Protein AF-A0A930U6X0-F1 (afdb_monomer)

Radius of 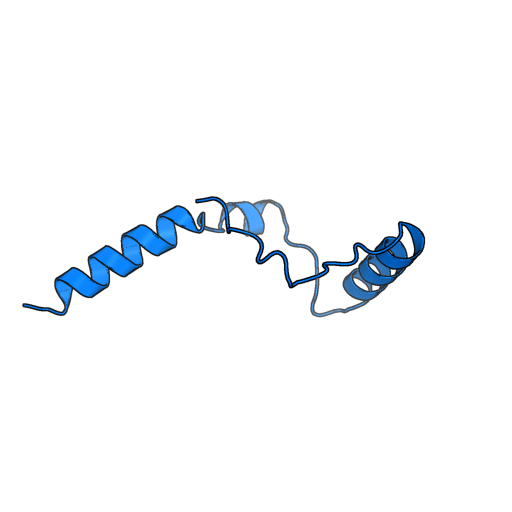gyration: 18.66 Å; Cα contacts (8 Å, |Δi|>4): 8; chains: 1; bounding box: 31×35×55 Å

Solvent-accessible surface area (backbone atoms only — not comparable to full-atom values): 4140 Å² total; per-residue (Å²): 134,83,79,81,76,57,91,86,64,83,81,80,77,73,52,72,71,56,46,50,53,54,50,53,54,43,70,68,37,89,87,52,65,81,80,49,73,71,61,54,68,69,57,75,57,69,71,61,53,53,54,50,53,55,54,52,60,62,64,75,73,116

Foldseek 3Di:
DDPDPDPPDDDDDDDPVVVVVVVVVLCPDPVNDDDDPVRVVPDDDPVVVVVVVVVVVVVVPD

Secondary structure (DSSP, 8-state):
------TT--PPPPPHHHHHHHHHHHHH-TT-PPPPHHHHHTPPPHHHHHHHHHHHHHHS--

pLDDT: mean 81.16, std 14.38, range [42.03, 97.44]

Sequence (62 aa):
MSRKLNPRTKVVMPTEAENEAITAAALSDPDAQPLTDDELAQMKPIQERQSQARQRQGLEST

Mean predicted aligned error: 10.97 Å

Structure (mmCIF, N/CA/C/O backbone):
data_AF-A0A930U6X0-F1
#
_entry.id   AF-A0A930U6X0-F1
#
loop_
_atom_site.group_PDB
_atom_site.id
_atom_site.type_symbol
_atom_site.label_atom_id
_atom_site.label_alt_id
_atom_site.label_comp_id
_atom_site.label_asym_id
_atom_site.label_entity_id
_atom_site.label_seq_id
_atom_site.pdbx_PDB_ins_code
_atom_site.Cartn_x
_atom_site.Cartn_y
_atom_site.Cartn_z
_atom_site.occupancy
_atom_site.B_iso_or_equiv
_atom_site.auth_seq_id
_atom_site.auth_comp_id
_atom_site.auth_asym_id
_atom_site.auth_atom_id
_atom_site.pdbx_PDB_model_num
ATOM 1 N N . MET A 1 1 ? -6.758 14.306 11.716 1.00 42.03 1 MET A N 1
ATOM 2 C CA . MET A 1 1 ? -5.378 14.747 12.018 1.00 42.03 1 MET A CA 1
ATOM 3 C C . MET A 1 1 ? -4.548 14.630 10.753 1.00 42.03 1 MET A C 1
ATOM 5 O O . MET A 1 1 ? -4.311 13.519 10.299 1.00 42.03 1 MET A O 1
ATOM 9 N N . SER A 1 2 ? -4.183 15.757 10.142 1.00 52.44 2 SER A N 1
ATOM 10 C CA . SER A 1 2 ? -3.353 15.762 8.934 1.00 52.44 2 SER A CA 1
ATOM 11 C C . SER A 1 2 ? -1.899 15.510 9.342 1.00 52.44 2 SER A C 1
ATOM 13 O O . SER A 1 2 ? -1.364 16.252 10.168 1.00 52.44 2 SER A O 1
ATOM 15 N N . ARG A 1 3 ? -1.268 14.439 8.839 1.00 65.12 3 ARG A N 1
ATOM 16 C CA . ARG A 1 3 ? 0.170 14.214 9.060 1.00 65.12 3 ARG A CA 1
ATOM 17 C C . ARG A 1 3 ? 0.921 15.361 8.386 1.00 65.12 3 ARG A C 1
ATOM 19 O O . ARG A 1 3 ? 0.846 15.513 7.170 1.00 65.12 3 ARG A O 1
ATOM 26 N N . LYS A 1 4 ? 1.637 16.173 9.169 1.00 75.88 4 LYS A N 1
ATOM 27 C CA . LYS A 1 4 ? 2.535 17.200 8.634 1.00 75.88 4 LYS A CA 1
ATOM 28 C C . LYS A 1 4 ? 3.640 16.486 7.854 1.00 75.88 4 LYS A C 1
ATOM 30 O O . LYS A 1 4 ? 4.484 15.825 8.452 1.00 75.88 4 LYS A O 1
ATOM 35 N N . LEU A 1 5 ? 3.605 16.581 6.527 1.00 69.19 5 LEU A N 1
ATOM 36 C CA . LEU A 1 5 ? 4.686 16.079 5.685 1.00 69.19 5 LEU A CA 1
ATOM 37 C C . LEU A 1 5 ? 5.956 16.854 6.034 1.00 69.19 5 LEU A C 1
ATOM 39 O O . LEU A 1 5 ? 5.963 18.088 6.031 1.00 69.19 5 LEU A O 1
ATOM 43 N N . ASN A 1 6 ? 7.012 16.125 6.387 1.00 74.62 6 ASN A N 1
ATOM 44 C CA . ASN A 1 6 ? 8.299 16.733 6.663 1.00 74.62 6 ASN A CA 1
ATOM 45 C C . ASN A 1 6 ? 8.864 17.210 5.314 1.00 74.62 6 ASN A C 1
ATOM 47 O O . ASN A 1 6 ? 9.039 16.379 4.424 1.00 7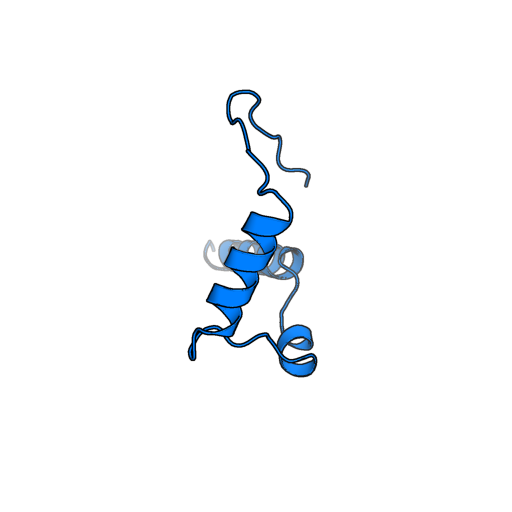4.62 6 ASN A O 1
ATOM 51 N N . PRO A 1 7 ? 9.169 18.504 5.123 1.00 68.69 7 PRO A N 1
ATOM 52 C CA . PRO A 1 7 ? 9.557 19.045 3.813 1.00 68.69 7 PRO A CA 1
ATOM 53 C C . PRO A 1 7 ? 10.874 18.459 3.274 1.00 68.69 7 PRO A C 1
ATOM 55 O O . PRO A 1 7 ? 11.214 18.650 2.113 1.00 68.69 7 PRO A O 1
ATOM 58 N N . ARG A 1 8 ? 11.619 17.734 4.119 1.00 77.00 8 ARG A N 1
ATOM 59 C CA . ARG A 1 8 ? 12.854 17.023 3.767 1.00 77.00 8 ARG A CA 1
ATOM 60 C C . ARG A 1 8 ? 12.607 15.647 3.135 1.00 77.00 8 ARG A C 1
ATOM 62 O O . ARG A 1 8 ? 13.536 15.081 2.572 1.00 77.00 8 ARG A O 1
ATOM 69 N N . THR A 1 9 ? 11.394 15.102 3.230 1.00 79.25 9 THR A N 1
ATOM 70 C CA . THR A 1 9 ? 11.053 13.788 2.674 1.00 79.25 9 THR A CA 1
ATOM 71 C C . THR A 1 9 ? 10.468 13.971 1.277 1.00 79.25 9 THR A C 1
ATOM 73 O O . THR A 1 9 ? 9.301 14.329 1.128 1.00 79.25 9 THR A O 1
ATOM 76 N N . LYS A 1 10 ? 11.277 13.734 0.240 1.00 84.31 10 LYS A N 1
ATOM 77 C CA . LYS A 1 10 ? 10.810 13.737 -1.151 1.00 84.31 10 LYS A CA 1
ATOM 78 C C . LYS A 1 10 ? 10.098 12.410 -1.437 1.00 84.31 10 LYS A C 1
ATOM 80 O O . LYS A 1 10 ? 10.756 11.401 -1.663 1.00 84.31 10 LYS A O 1
ATOM 85 N N . VAL A 1 11 ? 8.767 12.405 -1.383 1.00 84.56 11 VAL A N 1
ATOM 86 C CA . VAL A 1 11 ? 7.955 11.258 -1.822 1.00 84.56 11 VAL A CA 1
ATOM 87 C C . VAL A 1 11 ? 7.874 11.301 -3.344 1.00 84.56 11 VAL A C 1
ATOM 89 O O . VAL A 1 11 ? 7.401 12.286 -3.907 1.00 84.56 11 VAL A O 1
ATOM 92 N N . VAL A 1 12 ? 8.373 10.259 -4.004 1.00 88.81 12 VAL A N 1
ATOM 93 C CA . VAL A 1 12 ? 8.234 10.077 -5.452 1.00 88.81 12 VAL A CA 1
ATOM 94 C C . VAL A 1 12 ? 7.043 9.159 -5.673 1.00 88.81 12 VAL A C 1
ATOM 96 O O . VAL A 1 12 ? 7.030 8.041 -5.163 1.00 88.81 12 VAL A O 1
ATOM 99 N N . MET A 1 13 ? 6.028 9.655 -6.376 1.00 91.81 13 MET A N 1
ATOM 100 C CA . MET A 1 13 ? 4.887 8.833 -6.766 1.00 91.81 13 MET A CA 1
ATOM 101 C C . MET A 1 13 ? 5.281 7.966 -7.966 1.00 91.81 13 MET A C 1
ATOM 103 O O . MET A 1 13 ? 5.933 8.497 -8.870 1.00 91.81 13 MET A O 1
ATOM 107 N N . PRO A 1 14 ? 4.900 6.677 -7.992 1.00 93.25 14 PRO A N 1
ATOM 108 C CA . PRO A 1 14 ? 5.068 5.844 -9.175 1.00 93.25 14 PRO A CA 1
ATOM 109 C C . PRO A 1 14 ? 4.357 6.452 -10.385 1.00 93.25 14 PRO A C 1
ATOM 111 O O . PRO A 1 14 ? 3.312 7.095 -10.250 1.00 93.25 14 PRO A O 1
ATOM 114 N N . THR A 1 15 ? 4.913 6.226 -11.568 1.00 96.31 15 THR A N 1
ATOM 115 C CA . THR A 1 15 ? 4.202 6.435 -12.833 1.00 96.31 15 THR A CA 1
ATOM 116 C C . THR A 1 15 ? 3.061 5.426 -12.984 1.00 96.31 15 THR A C 1
ATOM 118 O O . THR A 1 15 ? 3.001 4.429 -12.265 1.00 96.31 15 THR A O 1
ATOM 121 N N . GLU A 1 16 ? 2.151 5.656 -13.932 1.00 97.25 16 GLU A N 1
ATOM 122 C CA . GLU A 1 16 ? 1.024 4.744 -14.184 1.00 97.25 16 GLU A CA 1
ATOM 123 C C . GLU A 1 16 ? 1.504 3.327 -14.527 1.00 97.25 16 GLU A C 1
ATOM 125 O O . GLU A 1 16 ? 1.053 2.366 -13.910 1.00 97.25 16 GLU A O 1
ATOM 130 N N . ALA A 1 17 ? 2.503 3.205 -15.407 1.00 97.44 17 ALA A N 1
ATOM 131 C CA . ALA A 1 17 ? 3.083 1.915 -15.788 1.00 97.44 17 ALA A CA 1
ATOM 132 C C . ALA A 1 17 ? 3.742 1.185 -14.602 1.00 97.44 17 ALA A C 1
ATOM 134 O O . ALA A 1 17 ? 3.598 -0.026 -14.445 1.00 97.44 17 ALA A O 1
ATOM 135 N N . GLU A 1 18 ? 4.451 1.914 -13.736 1.00 96.62 18 GLU A N 1
ATOM 136 C CA . GLU A 1 18 ? 5.027 1.333 -12.518 1.00 96.62 18 GLU A CA 1
ATOM 137 C C . GLU A 1 18 ? 3.933 0.904 -11.532 1.00 96.62 18 GLU A C 1
ATOM 139 O O . GLU A 1 18 ? 4.039 -0.147 -10.903 1.00 96.62 18 GLU A O 1
ATOM 144 N N . ASN A 1 19 ? 2.861 1.686 -11.412 1.00 96.06 19 ASN A N 1
ATOM 145 C CA . ASN A 1 19 ? 1.736 1.373 -10.540 1.00 96.06 19 ASN A CA 1
ATOM 146 C C . ASN A 1 19 ? 0.958 0.132 -11.014 1.00 96.06 19 ASN A C 1
ATOM 148 O O . ASN A 1 19 ? 0.549 -0.693 -10.194 1.00 96.06 19 ASN A O 1
ATOM 152 N N . GLU A 1 20 ? 0.795 -0.035 -12.327 1.00 96.19 20 GLU A N 1
ATOM 153 C CA . GLU A 1 20 ? 0.237 -1.248 -12.931 1.00 96.19 20 GLU A CA 1
ATOM 154 C C . GLU A 1 20 ? 1.107 -2.470 -12.629 1.00 96.19 20 GLU A C 1
ATOM 156 O O . GLU A 1 20 ? 0.586 -3.497 -12.196 1.00 96.19 20 GLU A O 1
ATOM 161 N N . ALA A 1 21 ? 2.431 -2.350 -12.771 1.00 96.81 21 ALA A N 1
ATOM 162 C CA . ALA A 1 21 ? 3.362 -3.430 -12.450 1.00 96.81 21 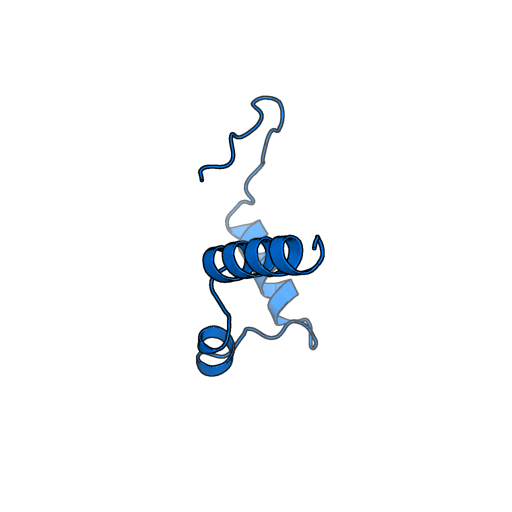ALA A CA 1
ATOM 163 C C . ALA A 1 21 ? 3.308 -3.829 -10.963 1.00 96.81 21 ALA A C 1
ATOM 165 O O . ALA A 1 21 ? 3.293 -5.019 -10.644 1.00 96.81 21 ALA A O 1
ATOM 166 N N . ILE A 1 22 ? 3.222 -2.852 -10.052 1.00 93.44 22 ILE A N 1
ATOM 167 C CA . ILE A 1 22 ? 3.064 -3.095 -8.608 1.00 93.44 22 ILE A CA 1
ATOM 168 C C . ILE A 1 22 ? 1.737 -3.811 -8.324 1.00 93.44 22 ILE A C 1
ATOM 170 O O . ILE A 1 22 ? 1.700 -4.768 -7.551 1.00 93.44 22 ILE A O 1
ATOM 174 N N . THR A 1 23 ? 0.654 -3.375 -8.971 1.00 94.06 23 THR A N 1
ATOM 175 C CA . THR A 1 23 ? -0.682 -3.961 -8.791 1.00 94.06 23 THR A CA 1
ATOM 176 C C . THR A 1 23 ? -0.739 -5.394 -9.320 1.00 94.06 23 THR A C 1
ATOM 178 O O . THR A 1 23 ? -1.251 -6.280 -8.643 1.00 94.06 23 THR A O 1
ATOM 181 N N . ALA A 1 24 ? -0.170 -5.649 -10.500 1.00 94.56 24 ALA A N 1
ATOM 182 C CA . ALA A 1 24 ? -0.104 -6.983 -11.086 1.00 94.56 24 ALA A CA 1
ATOM 183 C C . ALA A 1 24 ? 0.703 -7.955 -10.210 1.00 94.56 24 ALA A C 1
ATOM 185 O O . ALA A 1 24 ? 0.284 -9.094 -10.015 1.00 94.56 24 ALA A O 1
ATOM 186 N N . ALA A 1 25 ? 1.826 -7.497 -9.645 1.00 92.88 25 ALA A N 1
ATOM 187 C CA . ALA A 1 25 ? 2.622 -8.295 -8.718 1.00 92.88 25 ALA A CA 1
ATOM 188 C C . ALA A 1 25 ? 1.831 -8.658 -7.452 1.00 92.88 25 ALA A C 1
ATOM 190 O O . ALA A 1 25 ? 1.826 -9.821 -7.062 1.00 92.88 25 ALA A O 1
ATOM 191 N N . ALA A 1 26 ? 1.113 -7.696 -6.862 1.00 92.88 26 ALA A N 1
ATOM 192 C CA . ALA A 1 26 ? 0.280 -7.941 -5.685 1.00 92.88 26 ALA A CA 1
ATOM 193 C C . ALA A 1 26 ? -0.849 -8.949 -5.962 1.00 92.88 26 ALA A C 1
ATOM 195 O O . ALA A 1 26 ? -1.108 -9.819 -5.142 1.00 92.88 26 ALA A O 1
ATOM 196 N N . LEU A 1 27 ? -1.489 -8.874 -7.134 1.00 91.94 27 LEU A N 1
ATOM 197 C CA . LEU A 1 27 ? -2.553 -9.809 -7.520 1.00 91.94 27 LEU A CA 1
ATOM 198 C C . LEU A 1 27 ? -2.044 -11.219 -7.847 1.00 91.94 27 LEU A C 1
ATOM 200 O O . LEU A 1 27 ? -2.812 -12.176 -7.779 1.00 91.94 27 LEU A O 1
ATOM 204 N N . SER A 1 28 ? -0.777 -11.351 -8.246 1.00 93.12 28 SER A N 1
ATOM 205 C CA . SER A 1 28 ? -0.166 -12.652 -8.524 1.00 93.12 28 SER A CA 1
ATOM 206 C C . SER A 1 28 ? 0.208 -13.414 -7.252 1.00 93.12 28 SER A C 1
ATOM 208 O O . SER A 1 28 ? 0.472 -14.616 -7.344 1.00 93.12 28 SER A O 1
ATOM 210 N N . ASP A 1 29 ? 0.293 -12.739 -6.107 1.00 94.19 29 ASP A N 1
ATOM 211 C CA . ASP A 1 29 ? 0.721 -13.351 -4.855 1.00 94.19 29 ASP A CA 1
ATOM 212 C C . ASP A 1 29 ? -0.439 -14.138 -4.210 1.00 94.19 29 ASP A C 1
ATOM 214 O O . ASP A 1 29 ? -1.483 -13.548 -3.911 1.00 94.19 29 ASP A O 1
ATOM 218 N N . PRO A 1 30 ? -0.322 -15.467 -4.000 1.00 92.00 30 PRO A N 1
ATOM 219 C CA . PRO A 1 30 ? -1.406 -16.269 -3.432 1.00 92.00 30 PRO A CA 1
ATOM 220 C C . PRO A 1 30 ? -1.836 -15.848 -2.024 1.00 92.00 30 PRO A C 1
ATOM 222 O O . PRO A 1 30 ? -2.966 -16.143 -1.634 1.00 92.00 30 PRO A O 1
ATOM 225 N N . ASP A 1 31 ? -0.948 -15.209 -1.257 1.00 90.94 31 ASP A N 1
ATOM 226 C CA . ASP A 1 31 ? -1.215 -14.788 0.122 1.00 90.94 31 ASP A CA 1
ATOM 227 C C . ASP A 1 31 ? -1.743 -13.345 0.243 1.00 90.94 31 ASP A C 1
ATOM 229 O O . ASP A 1 31 ? -2.274 -12.974 1.293 1.00 90.94 31 ASP A O 1
ATOM 233 N N . ALA A 1 32 ? -1.674 -12.556 -0.833 1.00 88.00 32 ALA A N 1
ATOM 234 C CA . ALA A 1 32 ? -2.054 -11.146 -0.858 1.00 88.00 32 ALA A CA 1
ATOM 235 C C . ALA A 1 32 ? -3.360 -10.920 -1.634 1.00 88.00 32 ALA A C 1
ATOM 237 O O . ALA A 1 32 ? -3.478 -10.006 -2.456 1.00 88.00 32 ALA A O 1
ATOM 238 N N . GLN A 1 33 ? -4.368 -11.755 -1.367 1.00 89.12 33 GLN A N 1
ATOM 239 C CA . GLN A 1 33 ? -5.666 -11.602 -2.017 1.00 89.12 33 GLN A CA 1
ATOM 240 C C . GLN A 1 33 ? -6.359 -10.294 -1.598 1.00 89.12 33 GLN A C 1
ATOM 242 O O . GLN A 1 33 ? -6.271 -9.885 -0.435 1.00 89.12 33 GLN A O 1
ATOM 247 N N . PRO A 1 34 ? -7.072 -9.626 -2.524 1.00 91.75 34 PRO A N 1
ATOM 248 C CA . PRO A 1 34 ? -7.894 -8.476 -2.184 1.00 91.75 34 PRO A CA 1
ATOM 249 C C . PRO A 1 34 ? -8.958 -8.842 -1.149 1.00 91.75 34 PRO A C 1
ATOM 251 O O . PRO A 1 34 ? -9.551 -9.917 -1.211 1.00 91.75 34 PRO A O 1
ATOM 254 N N . LEU A 1 35 ? -9.230 -7.915 -0.232 1.00 92.25 35 LEU A N 1
ATOM 255 C CA . LEU A 1 35 ? -10.311 -8.077 0.734 1.00 92.25 35 LEU A CA 1
ATOM 256 C C . LEU A 1 35 ? -11.661 -8.120 0.0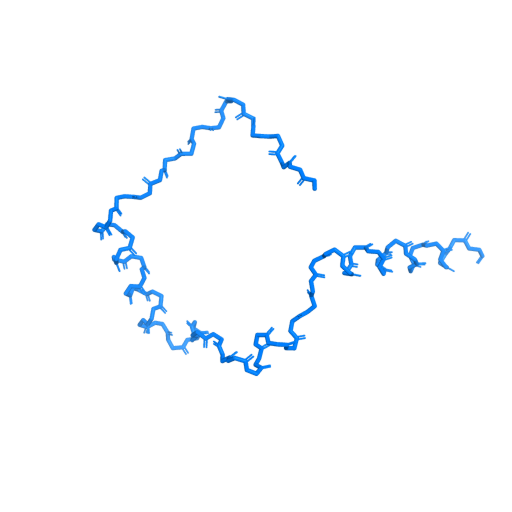19 1.00 92.25 35 LEU A C 1
ATOM 258 O O . LEU A 1 35 ? -11.923 -7.314 -0.877 1.00 92.25 35 LEU A O 1
ATOM 262 N N . THR A 1 36 ? -12.529 -9.020 0.466 1.00 93.75 36 THR A N 1
ATOM 263 C CA . THR A 1 36 ? -13.943 -9.007 0.085 1.00 93.75 36 THR A CA 1
ATOM 264 C C . THR A 1 36 ? -14.681 -7.858 0.775 1.00 93.75 36 THR A C 1
ATOM 266 O O . THR A 1 36 ? -14.237 -7.334 1.800 1.00 93.75 36 THR A O 1
ATOM 269 N N . ASP A 1 37 ? -15.839 -7.474 0.239 1.00 94.06 37 ASP A N 1
ATOM 270 C CA . ASP A 1 37 ? -16.655 -6.398 0.813 1.00 94.06 37 ASP A CA 1
ATOM 271 C C . ASP A 1 37 ? -17.083 -6.705 2.259 1.00 94.06 37 ASP A C 1
ATOM 273 O O . ASP A 1 37 ? -17.046 -5.824 3.121 1.00 94.06 37 ASP A O 1
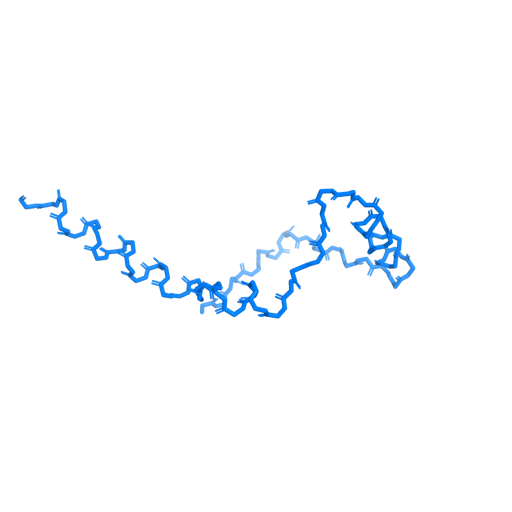ATOM 277 N N . ASP A 1 38 ? -17.420 -7.965 2.548 1.00 94.62 38 ASP A N 1
ATOM 278 C CA . ASP A 1 38 ? -17.815 -8.411 3.886 1.00 94.62 38 ASP A CA 1
ATOM 279 C C . ASP A 1 38 ? -16.641 -8.377 4.874 1.00 94.62 38 ASP A C 1
ATOM 281 O O . ASP A 1 38 ? -16.812 -7.992 6.034 1.00 94.62 38 ASP A O 1
ATOM 285 N N . GLU A 1 39 ? -15.437 -8.752 4.437 1.00 93.19 39 GLU A N 1
ATOM 286 C CA . GLU A 1 39 ? -14.220 -8.663 5.254 1.00 93.19 39 GLU A CA 1
ATOM 287 C C . GLU A 1 39 ? -13.826 -7.207 5.508 1.00 93.19 39 GLU A C 1
ATOM 289 O O . GLU A 1 39 ? -13.467 -6.839 6.630 1.00 93.19 39 GLU A O 1
ATOM 294 N N . LEU A 1 40 ? -13.947 -6.354 4.489 1.00 92.00 40 LEU A N 1
ATOM 295 C CA . LEU A 1 40 ? -13.6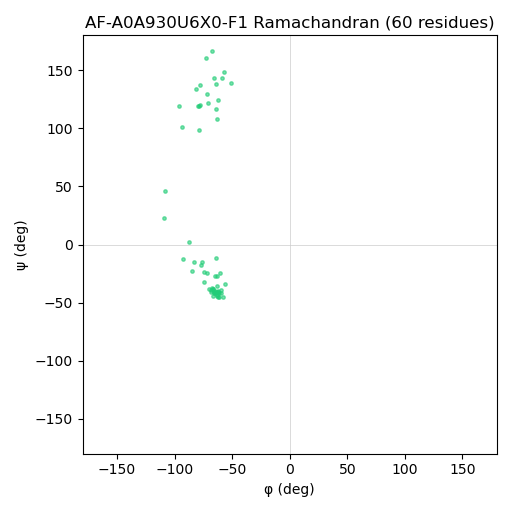83 -4.927 4.605 1.00 92.00 40 LEU A CA 1
ATOM 296 C C . LEU A 1 40 ? -14.671 -4.259 5.573 1.00 92.00 40 LEU A C 1
ATOM 298 O O . LEU A 1 40 ? -14.258 -3.452 6.408 1.00 92.00 40 LEU A O 1
ATOM 302 N N . ALA A 1 41 ? -15.954 -4.629 5.522 1.00 90.50 41 ALA A N 1
ATOM 303 C CA . ALA A 1 41 ? -16.990 -4.111 6.417 1.00 90.50 41 ALA A CA 1
ATOM 304 C C . ALA A 1 41 ? -16.756 -4.473 7.896 1.00 90.50 41 ALA A C 1
ATOM 306 O O . ALA A 1 41 ? -17.175 -3.737 8.791 1.00 90.50 41 ALA A O 1
ATOM 307 N N . GLN A 1 42 ? -16.060 -5.577 8.175 1.00 91.06 42 GLN A N 1
ATOM 308 C CA . GLN A 1 42 ? -15.693 -5.979 9.538 1.00 91.06 42 GLN A CA 1
ATOM 309 C C . GLN A 1 42 ? -14.529 -5.155 10.117 1.00 91.06 42 GLN A C 1
ATOM 311 O O . GLN A 1 42 ? -14.296 -5.168 11.333 1.00 91.06 42 GLN A O 1
ATOM 316 N N . MET A 1 43 ? -13.783 -4.422 9.282 1.00 90.44 43 MET A N 1
ATOM 317 C CA . MET A 1 43 ? -12.661 -3.608 9.739 1.00 90.44 43 MET A CA 1
ATOM 318 C C . MET A 1 43 ? -13.146 -2.377 10.508 1.00 90.44 43 MET A C 1
ATOM 320 O O . MET A 1 43 ? -13.946 -1.576 10.033 1.00 90.44 43 MET A O 1
ATOM 324 N N . LYS A 1 44 ? -12.590 -2.165 11.705 1.00 82.06 44 LYS A N 1
ATOM 325 C CA . LYS A 1 44 ? -12.894 -0.970 12.503 1.00 82.06 44 LYS A CA 1
ATOM 326 C C . LYS A 1 44 ? -12.075 0.233 12.032 1.00 82.06 44 LYS A C 1
ATOM 328 O O . LYS A 1 44 ? -10.845 0.115 11.920 1.00 82.06 44 LYS A O 1
ATOM 333 N N . PRO A 1 45 ? -12.695 1.414 11.868 1.00 80.44 45 PRO A N 1
ATOM 334 C CA . PRO A 1 45 ? -11.976 2.652 11.614 1.00 80.44 45 PRO A CA 1
ATOM 335 C C . PRO A 1 45 ? -10.845 2.880 12.625 1.00 80.44 45 PRO A C 1
ATOM 337 O O . PRO A 1 45 ? -10.986 2.677 13.833 1.00 80.44 45 PRO A O 1
ATOM 340 N N . ILE A 1 46 ? -9.694 3.353 12.142 1.00 79.44 46 ILE A N 1
ATOM 341 C CA . ILE A 1 46 ? -8.502 3.592 12.979 1.00 79.44 46 ILE A CA 1
ATOM 342 C C . ILE A 1 46 ? -8.808 4.548 14.143 1.00 79.44 46 ILE A C 1
ATOM 344 O O . ILE A 1 46 ? -8.270 4.380 15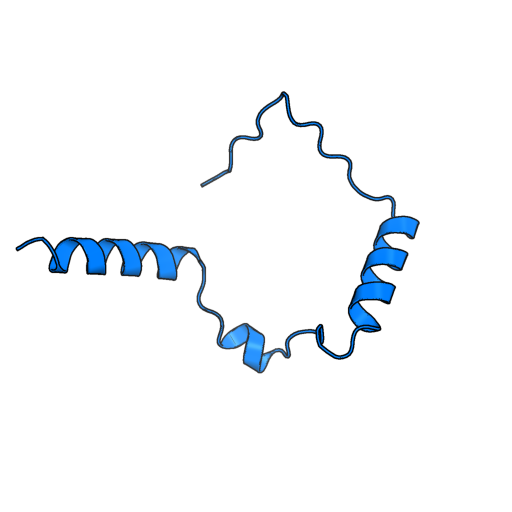.238 1.00 79.44 46 ILE A O 1
ATOM 348 N N . GLN A 1 47 ? -9.700 5.516 13.927 1.00 72.31 47 GLN A N 1
ATOM 349 C CA . GLN A 1 47 ? -10.108 6.489 14.937 1.00 72.31 47 GLN A CA 1
ATOM 350 C C . GLN A 1 47 ? -10.811 5.828 16.136 1.00 72.31 47 GLN A C 1
ATOM 352 O O . GLN A 1 47 ? -10.565 6.219 17.277 1.00 72.31 47 GLN A O 1
ATOM 357 N N . GLU A 1 48 ? -11.595 4.774 15.901 1.00 69.62 48 GLU A N 1
ATOM 358 C CA . GLU A 1 48 ? -12.264 4.000 16.953 1.00 69.62 48 GLU A CA 1
ATOM 359 C C . GLU A 1 48 ? -11.294 3.096 17.719 1.00 69.62 48 GLU A C 1
ATOM 361 O O . GLU A 1 48 ? -11.443 2.886 18.922 1.00 69.62 48 GLU A O 1
ATOM 366 N N . ARG A 1 49 ? -10.252 2.583 17.053 1.00 68.50 49 ARG A N 1
ATOM 367 C CA . ARG A 1 49 ? -9.209 1.797 17.733 1.00 68.50 49 ARG A CA 1
ATOM 368 C C . ARG A 1 49 ? -8.380 2.655 18.692 1.00 68.50 49 ARG A C 1
ATOM 370 O O . ARG A 1 49 ? -8.018 2.196 19.773 1.00 68.50 49 ARG A O 1
ATOM 377 N N . GLN A 1 50 ? -8.092 3.905 18.325 1.00 67.62 50 GLN A N 1
ATOM 378 C CA . GLN A 1 50 ? -7.302 4.820 19.157 1.00 67.62 50 GLN A CA 1
ATOM 379 C C . GLN A 1 50 ? -8.045 5.285 20.414 1.00 67.62 50 GLN A C 1
ATOM 381 O O . GLN A 1 50 ? -7.426 5.404 21.473 1.00 67.62 50 GLN A O 1
ATOM 386 N N . SER A 1 51 ? -9.352 5.545 20.320 1.00 68.00 51 SER A N 1
ATOM 387 C CA . SER A 1 51 ? -10.160 5.920 21.487 1.00 68.00 51 SER A CA 1
ATOM 388 C C . SER A 1 51 ? -10.239 4.776 22.502 1.00 68.00 51 SER A C 1
ATOM 390 O O . SER A 1 51 ? -10.033 5.008 23.692 1.00 68.00 51 SER A O 1
ATOM 392 N N . GLN A 1 52 ? -10.417 3.537 22.039 1.00 68.19 52 GLN A N 1
ATOM 393 C CA . GLN A 1 52 ? -10.428 2.347 22.897 1.00 68.19 52 GLN A CA 1
ATOM 394 C C . GLN A 1 52 ? -9.070 2.081 23.560 1.00 68.19 52 GLN A C 1
ATOM 396 O O . GLN A 1 52 ? -9.021 1.774 24.748 1.00 68.19 52 GLN A O 1
ATOM 401 N N . ALA A 1 53 ? -7.959 2.231 22.830 1.00 69.94 53 ALA A N 1
ATOM 402 C CA . ALA A 1 53 ? -6.622 2.064 23.402 1.00 69.94 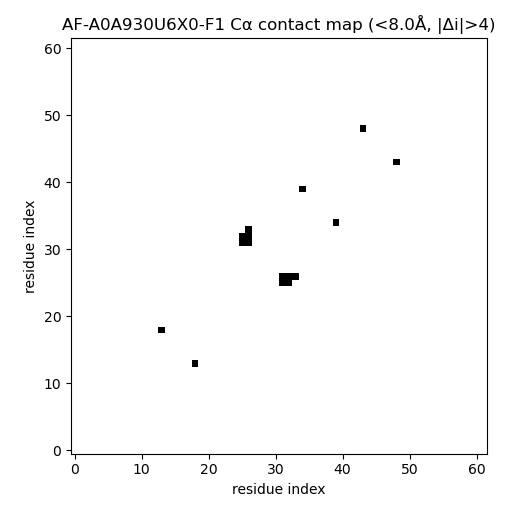53 ALA A CA 1
ATOM 403 C C . ALA A 1 53 ? -6.356 3.055 24.550 1.00 69.94 53 ALA A C 1
ATOM 405 O O . ALA A 1 53 ? -5.841 2.667 25.595 1.00 69.94 53 ALA A O 1
ATOM 406 N N . ARG A 1 54 ? -6.774 4.319 24.392 1.00 69.25 54 ARG A N 1
ATOM 407 C CA . ARG A 1 54 ? -6.668 5.340 25.448 1.00 69.25 54 ARG A CA 1
ATOM 408 C C . ARG A 1 54 ? -7.538 5.020 26.664 1.00 69.25 54 ARG A C 1
ATOM 410 O O . ARG A 1 54 ? -7.097 5.218 27.788 1.00 69.25 54 ARG A O 1
ATOM 417 N N . GLN A 1 55 ? -8.751 4.512 26.447 1.00 67.94 55 GLN A N 1
ATOM 418 C CA . GLN A 1 55 ? -9.647 4.103 27.534 1.00 67.94 55 GLN A CA 1
ATOM 419 C C . GLN A 1 55 ? -9.085 2.913 28.324 1.00 67.94 55 GLN A C 1
ATOM 421 O O . GLN A 1 55 ? -9.133 2.926 29.549 1.00 67.94 55 GLN A O 1
ATOM 426 N N . ARG A 1 56 ? -8.490 1.922 27.643 1.00 66.31 56 ARG A N 1
ATOM 427 C CA . ARG A 1 56 ? -7.828 0.777 28.293 1.00 66.31 56 ARG A CA 1
ATOM 428 C C . ARG A 1 56 ? -6.635 1.202 29.150 1.00 66.31 56 ARG A C 1
ATOM 430 O O . ARG A 1 56 ? -6.534 0.775 30.289 1.00 66.31 56 ARG A O 1
ATOM 437 N N . GLN A 1 57 ? -5.793 2.103 28.645 1.00 66.81 57 GLN A N 1
ATOM 438 C CA . GLN A 1 57 ? -4.638 2.617 29.396 1.00 66.81 57 GLN A CA 1
ATOM 439 C C . GLN A 1 57 ? -5.040 3.432 30.640 1.00 66.81 57 GLN A C 1
ATOM 441 O O . GLN A 1 57 ? -4.297 3.469 31.616 1.00 66.81 57 GLN A O 1
ATOM 446 N N . GLY A 1 58 ? -6.225 4.053 30.635 1.00 60.88 58 GLY A N 1
ATOM 447 C CA . GLY A 1 58 ? -6.773 4.737 31.810 1.00 60.88 58 GLY A CA 1
ATOM 448 C C . GLY A 1 58 ? -7.310 3.798 32.897 1.00 60.88 58 GLY A C 1
ATOM 449 O O . GLY A 1 58 ? -7.366 4.199 34.053 1.00 60.88 58 GLY A O 1
ATOM 450 N N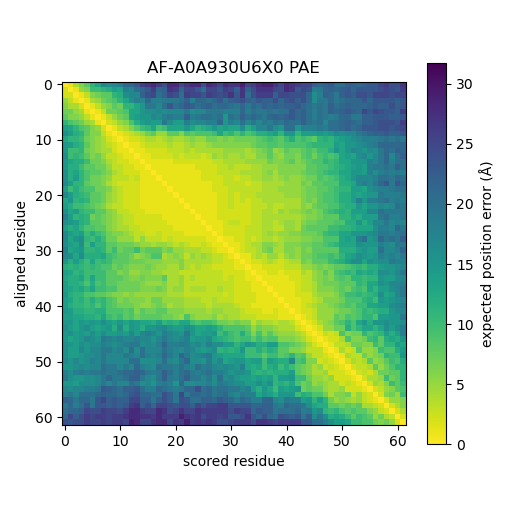 . LEU A 1 59 ? -7.682 2.562 32.547 1.00 58.91 59 LEU A N 1
ATOM 451 C CA . LEU A 1 59 ? -8.218 1.562 33.482 1.00 58.91 59 LEU A CA 1
ATOM 452 C C . LEU A 1 59 ? -7.121 0.766 34.208 1.00 58.91 59 LEU A C 1
ATOM 454 O O . LEU A 1 59 ? -7.369 0.253 35.290 1.00 58.91 59 LEU A O 1
ATOM 458 N N . GLU A 1 60 ? -5.914 0.685 33.644 1.00 58.84 60 GLU A N 1
ATOM 459 C CA . GLU A 1 60 ? -4.767 -0.027 34.238 1.00 58.84 60 GLU A CA 1
ATOM 460 C C . GLU A 1 60 ? -3.930 0.850 35.196 1.00 58.84 60 GLU A C 1
ATOM 462 O O . GLU A 1 60 ? -2.914 0.401 35.718 1.00 58.84 60 GLU A O 1
ATOM 467 N N . SER A 1 61 ? -4.340 2.104 35.426 1.00 54.78 61 SER A N 1
ATOM 468 C CA . SER A 1 61 ? -3.596 3.100 36.219 1.00 54.78 61 SER A CA 1
ATOM 469 C C . SER A 1 61 ? -4.241 3.423 37.583 1.00 54.78 61 SER A C 1
ATOM 471 O O . SER A 1 61 ? -4.022 4.513 38.112 1.00 54.78 61 SER A O 1
ATOM 473 N N . THR A 1 62 ? -5.071 2.539 38.148 1.00 47.62 62 THR A N 1
ATOM 474 C CA . THR A 1 62 ? -5.729 2.717 39.465 1.00 47.62 62 THR A CA 1
ATOM 475 C C . THR A 1 62 ? -5.591 1.475 40.328 1.00 47.62 62 THR A C 1
ATOM 477 O O . THR A 1 62 ? -5.717 0.364 39.770 1.00 47.62 62 THR A O 1
#